Protein AF-X1G148-F1 (afdb_monomer)

Sequence (100 aa):
MQYVDGNRVAGEVNWYIAKMWQELLKGWIPEYINKEQYNSIKLNKDEFYPCLVGWVGICCSYSGKWFGGYAGKVETKGGLRDYQTEAFANVKKQLPKLKG

Foldseek 3Di:
DDDDPDDDDDDDPPPLLVQLLVVVLVVDDDDAADQVNLVVCVVCVVVDDSSNNNCSLAQQADVRHRSNHGQAWDQDPVGIDGSNVVSRVVVVVCSVVDDD

Solvent-accessible surface area (backbone atoms only — not comparable to full-atom values): 6074 Å² total; per-residue (Å²): 136,89,79,82,92,66,92,80,84,91,83,67,87,51,63,34,47,46,38,22,54,57,40,45,74,75,67,54,75,85,77,91,69,54,70,67,57,48,51,51,46,69,73,44,48,89,82,46,61,48,33,57,45,18,41,45,25,22,51,30,10,40,94,54,32,80,66,61,38,82,31,48,78,45,82,48,99,89,43,79,42,50,46,38,64,51,40,49,57,56,50,60,72,46,51,87,78,59,84,130

Organism: NCBI:txid412755

Mean predicted aligned error: 3.42 Å

Secondary structure (DSSP, 8-state):
-----S------S-HHHHHHHHHHHTT--PPP--HHHHHHHHH-GGGS-HHHHHHHHHTTBGGG-TT-SB--EEEETTEEEEHHHHHHHHHHHHGGG---

Nearest PDB structures (foldseek):
  5nhk-assembly1_B  TM=2.279E-01  e=4.541E+00  Francisella tularensis

Structure (mmCIF, N/CA/C/O backbone):
data_AF-X1G148-F1
#
_entry.id   AF-X1G148-F1
#
loop_
_atom_site.group_PDB
_atom_site.id
_atom_site.type_symbol
_atom_site.label_atom_id
_atom_site.label_alt_id
_atom_site.label_comp_id
_atom_site.label_asym_id
_atom_site.label_entity_id
_atom_site.label_seq_id
_atom_site.pdbx_PDB_ins_code
_atom_site.Cartn_x
_atom_site.Cartn_y
_atom_site.Cartn_z
_atom_site.occupancy
_atom_site.B_iso_or_equiv
_atom_site.auth_seq_id
_atom_site.auth_comp_id
_atom_site.auth_asym_id
_atom_site.auth_atom_id
_atom_site.pdbx_PDB_model_num
ATOM 1 N N . MET A 1 1 ? -6.897 14.239 -26.461 1.00 60.00 1 MET A N 1
ATOM 2 C CA . MET A 1 1 ? -6.262 13.571 -25.303 1.00 60.00 1 MET A CA 1
ATOM 3 C C . MET A 1 1 ? -4.941 13.008 -25.801 1.00 60.00 1 MET A C 1
ATOM 5 O O . MET A 1 1 ? -4.962 12.341 -26.824 1.00 60.00 1 MET A O 1
ATOM 9 N N . GLN A 1 2 ? -3.811 13.371 -25.196 1.00 67.31 2 GLN A N 1
ATOM 10 C CA . GLN A 1 2 ? -2.489 12.933 -25.657 1.00 67.31 2 GLN A CA 1
ATOM 11 C C . GLN A 1 2 ? -2.112 11.651 -24.904 1.00 67.31 2 GLN A C 1
ATOM 13 O O . GLN A 1 2 ? -2.172 11.629 -23.674 1.00 67.31 2 GLN A O 1
ATOM 18 N N . TYR A 1 3 ? -1.786 10.582 -25.628 1.00 80.81 3 TYR A N 1
ATOM 19 C CA . TYR A 1 3 ? -1.337 9.319 -25.044 1.00 80.81 3 TYR A CA 1
ATOM 20 C C . TYR A 1 3 ? 0.182 9.210 -25.166 1.00 80.81 3 TYR A C 1
ATOM 22 O O . TYR A 1 3 ? 0.782 9.739 -26.097 1.00 80.81 3 TYR A O 1
ATOM 30 N N . VAL A 1 4 ? 0.809 8.553 -24.191 1.00 81.88 4 VAL A N 1
ATOM 31 C CA . VAL A 1 4 ? 2.221 8.171 -24.287 1.00 81.88 4 VAL A CA 1
ATOM 32 C C . VAL A 1 4 ? 2.277 6.761 -24.856 1.00 81.88 4 VAL A C 1
ATOM 34 O O . VAL A 1 4 ? 1.841 5.835 -24.165 1.00 81.88 4 VAL A O 1
ATOM 37 N N . ASP A 1 5 ? 2.823 6.624 -26.062 1.00 85.56 5 ASP A N 1
ATOM 38 C CA . ASP A 1 5 ? 2.897 5.356 -26.807 1.00 85.56 5 ASP A CA 1
ATOM 39 C C . ASP A 1 5 ? 4.145 4.518 -26.463 1.00 85.56 5 ASP A C 1
ATOM 41 O O . ASP A 1 5 ? 4.247 3.353 -26.840 1.00 85.56 5 ASP A O 1
ATOM 45 N N . GLY A 1 6 ? 5.101 5.099 -25.729 1.00 86.94 6 GLY A N 1
ATOM 46 C CA . GLY A 1 6 ? 6.345 4.445 -25.313 1.00 86.94 6 GLY A CA 1
ATOM 47 C C . GLY A 1 6 ? 6.300 3.790 -23.927 1.00 86.94 6 GLY A C 1
ATOM 48 O O . GLY A 1 6 ? 5.322 3.895 -23.180 1.00 86.94 6 GLY A O 1
ATOM 49 N N . ASN A 1 7 ? 7.414 3.145 -23.561 1.00 88.31 7 ASN A N 1
ATOM 50 C CA . ASN A 1 7 ? 7.611 2.584 -22.223 1.00 88.31 7 ASN A CA 1
ATOM 51 C C . ASN A 1 7 ? 7.482 3.673 -21.149 1.00 88.31 7 ASN A C 1
ATOM 53 O O . ASN A 1 7 ? 8.030 4.767 -21.286 1.00 88.31 7 ASN A O 1
ATOM 57 N N . ARG A 1 8 ? 6.796 3.348 -20.049 1.00 88.62 8 ARG A N 1
ATOM 58 C CA . ARG A 1 8 ? 6.703 4.204 -18.862 1.00 88.62 8 ARG A CA 1
ATOM 59 C C . ARG A 1 8 ? 7.531 3.594 -17.746 1.00 88.62 8 ARG A C 1
ATOM 61 O O . ARG A 1 8 ? 7.402 2.406 -17.467 1.00 88.62 8 ARG A O 1
ATOM 68 N N . VAL A 1 9 ? 8.351 4.419 -17.108 1.00 89.25 9 VAL A N 1
ATOM 69 C CA . VAL A 1 9 ? 9.123 4.028 -15.929 1.00 89.25 9 VAL A CA 1
ATOM 70 C C . VAL A 1 9 ? 8.382 4.541 -14.703 1.00 89.25 9 VAL A C 1
ATOM 72 O O . VAL A 1 9 ? 8.138 5.740 -14.583 1.00 89.25 9 VAL A O 1
ATOM 75 N N . ALA A 1 10 ? 7.985 3.631 -13.816 1.00 88.50 10 ALA A N 1
ATOM 76 C CA . ALA A 1 10 ? 7.426 4.004 -12.525 1.00 88.50 10 ALA A CA 1
ATOM 77 C C . ALA A 1 10 ? 8.566 4.395 -11.575 1.00 88.50 10 ALA A C 1
ATOM 79 O O . ALA A 1 10 ? 9.558 3.676 -11.466 1.00 88.50 10 ALA A O 1
ATOM 80 N N . GLY A 1 11 ? 8.416 5.529 -10.894 1.00 89.75 11 GLY A N 1
ATOM 81 C CA . GLY A 1 11 ? 9.341 6.002 -9.870 1.00 89.75 11 GLY A CA 1
ATOM 82 C C . GLY A 1 11 ? 8.593 6.269 -8.573 1.00 89.75 11 GLY A C 1
ATOM 83 O O . GLY A 1 11 ? 7.470 6.766 -8.597 1.00 89.75 11 GLY A O 1
ATOM 84 N N . GLU A 1 12 ? 9.216 5.931 -7.452 1.00 93.88 12 GLU A N 1
ATOM 85 C CA . GLU A 1 12 ? 8.670 6.140 -6.116 1.00 93.88 12 GLU A CA 1
ATOM 86 C C . GLU A 1 12 ? 9.817 6.513 -5.173 1.00 93.88 12 GLU A C 1
ATOM 88 O O . GLU A 1 12 ? 10.860 5.859 -5.169 1.00 93.88 12 GLU A O 1
ATOM 93 N N . VAL A 1 13 ? 9.634 7.582 -4.398 1.00 96.69 13 VAL A N 1
ATOM 94 C CA . VAL A 1 13 ? 10.654 8.100 -3.470 1.00 96.69 13 VAL A CA 1
ATOM 95 C C . VAL A 1 13 ? 10.583 7.365 -2.136 1.00 96.69 13 VAL A C 1
ATOM 97 O O . VAL A 1 13 ? 11.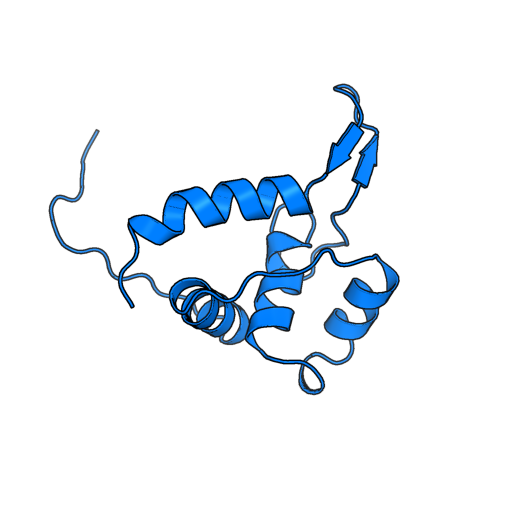596 7.170 -1.465 1.00 96.69 13 VAL A O 1
ATOM 100 N N . ASN A 1 14 ? 9.392 6.923 -1.737 1.00 97.44 14 ASN A N 1
ATOM 101 C CA . ASN A 1 14 ? 9.232 6.153 -0.521 1.00 97.44 14 ASN A CA 1
ATOM 102 C C . ASN A 1 14 ? 9.664 4.699 -0.744 1.00 97.44 14 ASN A C 1
ATOM 104 O O . ASN A 1 14 ? 8.956 3.892 -1.351 1.00 97.44 14 ASN A O 1
ATOM 108 N N . TRP A 1 15 ? 10.816 4.352 -0.177 1.00 97.38 15 TRP A N 1
ATOM 109 C CA . TRP A 1 15 ? 11.414 3.024 -0.285 1.00 97.38 15 TRP A CA 1
ATOM 110 C C . TRP A 1 15 ? 10.465 1.873 0.090 1.00 97.38 15 TRP A C 1
ATOM 112 O O . TRP A 1 15 ? 10.466 0.841 -0.581 1.00 97.38 15 TRP A O 1
ATOM 122 N N . TYR A 1 16 ? 9.608 2.048 1.100 1.00 98.56 16 TYR A N 1
ATOM 123 C CA . TYR A 1 16 ? 8.641 1.023 1.502 1.00 98.56 16 TYR A CA 1
ATOM 124 C C . TYR A 1 16 ? 7.590 0.764 0.415 1.00 98.56 16 TYR A C 1
ATOM 126 O O . TYR A 1 16 ? 7.256 -0.385 0.132 1.00 98.56 16 TYR A O 1
ATOM 134 N N . ILE A 1 17 ? 7.097 1.821 -0.238 1.00 98.00 17 ILE A N 1
ATOM 135 C CA . ILE A 1 17 ? 6.129 1.710 -1.340 1.00 98.00 17 ILE A CA 1
ATOM 136 C C . ILE A 1 17 ? 6.800 1.072 -2.563 1.00 98.00 17 ILE A C 1
ATOM 138 O O . ILE A 1 17 ? 6.218 0.196 -3.203 1.00 98.00 17 ILE A O 1
ATOM 142 N N . ALA A 1 18 ? 8.051 1.434 -2.858 1.00 97.06 18 ALA A N 1
ATOM 143 C CA . ALA A 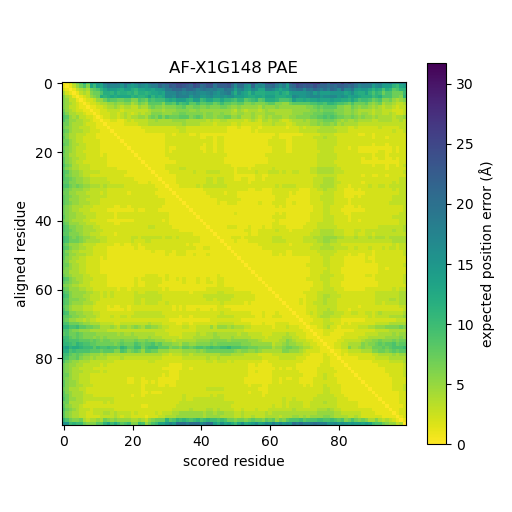1 18 ? 8.816 0.785 -3.921 1.00 97.06 18 ALA A CA 1
ATOM 144 C C . ALA A 1 18 ? 8.981 -0.726 -3.659 1.00 97.06 18 ALA A C 1
ATOM 146 O O . ALA A 1 18 ? 8.751 -1.543 -4.553 1.00 97.06 18 ALA A O 1
ATOM 147 N N . LYS A 1 19 ? 9.311 -1.117 -2.419 1.00 97.75 19 LYS A N 1
ATOM 148 C CA . LYS A 1 19 ? 9.413 -2.528 -2.011 1.00 97.75 19 LYS A CA 1
ATOM 149 C C . LYS A 1 19 ? 8.075 -3.260 -2.064 1.00 97.75 19 LYS A C 1
ATOM 151 O O . LYS A 1 19 ? 8.042 -4.408 -2.493 1.00 97.75 19 LYS A O 1
ATOM 156 N N . MET A 1 20 ? 6.980 -2.597 -1.695 1.00 97.94 20 MET A N 1
ATOM 157 C CA . MET A 1 20 ? 5.625 -3.134 -1.849 1.00 97.94 20 MET A CA 1
ATOM 158 C C . MET A 1 20 ? 5.346 -3.518 -3.306 1.00 97.94 20 MET A C 1
ATOM 160 O O . MET A 1 20 ? 4.947 -4.650 -3.563 1.00 97.94 20 MET A O 1
ATOM 164 N N . TRP A 1 21 ? 5.602 -2.622 -4.265 1.00 97.31 21 TRP A N 1
ATOM 165 C CA . TRP A 1 21 ? 5.395 -2.927 -5.685 1.00 97.31 21 TRP A CA 1
ATOM 166 C C . TRP A 1 21 ? 6.276 -4.075 -6.185 1.00 97.31 21 TRP A C 1
ATOM 168 O O . TRP A 1 21 ? 5.776 -4.945 -6.894 1.00 97.31 21 TRP A O 1
ATOM 178 N N . GLN A 1 22 ? 7.553 -4.116 -5.790 1.00 96.12 22 GLN A N 1
ATOM 179 C CA . GLN A 1 22 ? 8.464 -5.205 -6.166 1.00 96.12 22 GLN A CA 1
ATOM 180 C C . GLN A 1 22 ? 7.944 -6.575 -5.712 1.00 96.12 22 GLN A C 1
ATOM 182 O O . GLN A 1 22 ? 7.956 -7.521 -6.493 1.00 96.12 22 GLN A O 1
ATOM 187 N N . GLU A 1 23 ? 7.464 -6.690 -4.473 1.00 97.69 23 GLU A N 1
ATOM 188 C CA . GLU A 1 23 ? 6.9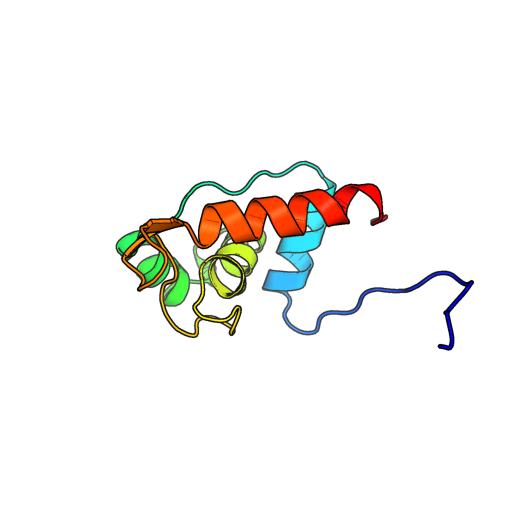51 -7.962 -3.953 1.00 97.69 23 GLU A CA 1
ATOM 189 C C . GLU A 1 23 ? 5.583 -8.327 -4.546 1.00 97.69 23 GLU A C 1
ATOM 191 O O . GLU A 1 23 ? 5.354 -9.490 -4.877 1.00 97.69 23 GLU A O 1
ATOM 196 N N . LEU A 1 24 ? 4.697 -7.350 -4.780 1.00 97.50 24 LEU A N 1
ATOM 197 C CA . LEU A 1 24 ? 3.427 -7.588 -5.480 1.00 97.50 24 LEU A CA 1
ATOM 198 C C . LEU A 1 24 ? 3.647 -8.181 -6.883 1.00 97.50 24 LEU A C 1
ATOM 200 O O . LEU A 1 24 ? 2.918 -9.085 -7.289 1.00 97.50 24 LEU A O 1
ATOM 204 N N . LEU A 1 25 ? 4.664 -7.714 -7.616 1.00 96.44 25 LEU A N 1
ATOM 205 C CA . LEU A 1 25 ? 5.018 -8.259 -8.935 1.00 96.44 25 LEU A CA 1
ATOM 206 C C . LEU A 1 25 ? 5.560 -9.690 -8.866 1.00 96.44 25 LEU A C 1
ATOM 208 O O . LEU A 1 25 ? 5.351 -10.465 -9.796 1.00 96.44 25 LEU A O 1
ATOM 212 N N . LYS A 1 26 ? 6.193 -10.067 -7.750 1.00 96.69 26 LYS A N 1
ATOM 213 C CA . LYS A 1 26 ? 6.646 -11.442 -7.481 1.00 96.69 26 LYS A CA 1
ATOM 214 C C . LYS A 1 26 ? 5.522 -12.372 -7.011 1.00 96.69 26 LYS A C 1
ATOM 216 O O . LYS A 1 26 ? 5.773 -13.546 -6.758 1.00 96.69 26 LYS A O 1
ATOM 221 N N . GLY A 1 27 ? 4.295 -11.867 -6.893 1.00 96.38 27 GLY A N 1
ATOM 222 C CA . GLY A 1 27 ? 3.133 -12.649 -6.476 1.00 96.38 27 GLY A CA 1
ATOM 223 C C . GLY A 1 27 ? 2.858 -12.627 -4.974 1.00 96.38 27 GLY A C 1
ATOM 224 O O . GLY A 1 27 ? 2.036 -13.417 -4.514 1.00 96.38 27 GLY A O 1
ATOM 225 N N . TRP A 1 28 ? 3.492 -11.733 -4.205 1.00 97.88 28 TRP A N 1
ATOM 226 C CA . TRP A 1 28 ? 3.080 -11.496 -2.821 1.00 97.88 28 TRP A CA 1
ATOM 227 C C . TRP A 1 28 ? 1.638 -10.978 -2.776 1.00 97.88 28 TRP A C 1
ATOM 229 O O . TRP A 1 28 ? 1.242 -10.124 -3.574 1.00 97.88 28 TRP A O 1
ATOM 239 N N . ILE A 1 29 ? 0.851 -11.488 -1.829 1.00 97.56 29 ILE A N 1
ATOM 240 C CA . ILE A 1 29 ? -0.541 -11.091 -1.617 1.00 97.56 29 ILE A CA 1
ATOM 241 C C . ILE A 1 29 ? -0.652 -10.528 -0.197 1.00 97.56 29 ILE A C 1
ATOM 243 O O . ILE A 1 29 ? -0.318 -11.237 0.752 1.00 97.56 29 ILE A O 1
ATOM 247 N N . PRO A 1 30 ? -1.108 -9.276 -0.031 1.00 97.06 30 PRO A N 1
ATOM 248 C CA . PRO A 1 30 ? -1.303 -8.700 1.286 1.00 97.06 30 PRO A CA 1
ATOM 249 C C . PRO A 1 30 ? -2.507 -9.324 1.991 1.00 97.06 30 PRO A C 1
ATOM 251 O O . PRO A 1 30 ? -3.550 -9.575 1.383 1.00 97.06 30 PRO A O 1
ATOM 254 N N . GLU A 1 31 ? -2.376 -9.505 3.299 1.00 96.62 31 GLU A N 1
ATOM 255 C CA . GLU A 1 31 ? -3.478 -9.904 4.167 1.00 96.62 31 GLU A CA 1
ATOM 256 C C . GLU A 1 31 ? -4.298 -8.692 4.624 1.00 96.62 31 GLU A C 1
ATOM 258 O O . GLU A 1 31 ? -3.877 -7.537 4.501 1.00 96.62 31 GLU A O 1
ATOM 263 N N . TYR A 1 32 ? -5.487 -8.961 5.164 1.00 97.81 32 TYR A N 1
ATOM 264 C CA . TYR A 1 32 ? -6.303 -7.930 5.792 1.00 97.81 32 TYR A CA 1
ATOM 265 C C . TYR A 1 32 ? -5.646 -7.458 7.095 1.00 97.81 32 TYR A C 1
ATOM 267 O O . TYR A 1 32 ? -5.257 -8.269 7.933 1.00 97.81 32 TYR A O 1
ATOM 275 N N . ILE A 1 33 ? -5.581 -6.143 7.285 1.00 98.38 33 ILE A N 1
ATOM 276 C CA . ILE A 1 33 ? -4.947 -5.497 8.434 1.00 98.38 33 ILE A CA 1
ATOM 277 C C . ILE A 1 33 ? -6.025 -4.891 9.324 1.00 98.38 33 ILE A C 1
ATOM 279 O O . ILE A 1 33 ? -6.827 -4.077 8.873 1.00 98.38 33 ILE A O 1
ATOM 283 N N . ASN A 1 34 ? -6.055 -5.251 10.604 1.00 98.19 34 ASN A N 1
ATOM 284 C CA . ASN A 1 34 ? -6.927 -4.594 11.577 1.00 98.19 34 ASN A CA 1
ATOM 285 C C . ASN A 1 34 ? -6.304 -3.289 12.112 1.00 98.19 34 ASN A C 1
ATOM 287 O O . ASN A 1 34 ? -5.182 -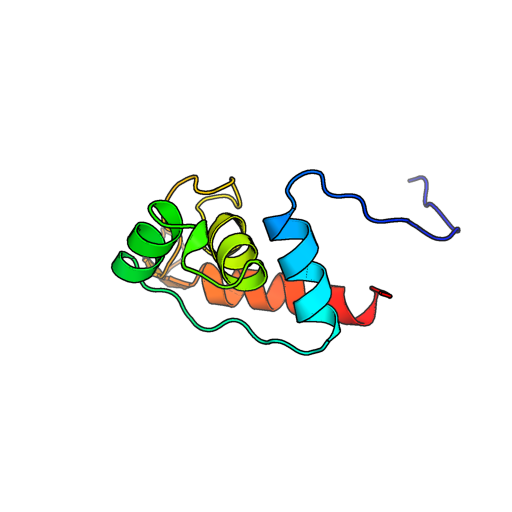2.905 11.769 1.00 98.19 34 ASN A O 1
ATOM 291 N N . LYS A 1 35 ? -7.051 -2.564 12.949 1.00 98.25 35 LYS A N 1
ATOM 292 C CA . LYS A 1 35 ? -6.640 -1.240 13.432 1.00 98.25 35 LYS A CA 1
ATOM 293 C C . LYS A 1 35 ? -5.412 -1.316 14.346 1.00 98.25 35 LYS A C 1
ATOM 295 O O . LYS A 1 35 ? -4.560 -0.430 14.309 1.00 98.25 35 LYS A O 1
ATOM 300 N N . GLU A 1 36 ? -5.314 -2.365 15.150 1.00 98.44 36 GLU A N 1
ATOM 301 C CA . GLU A 1 36 ? -4.224 -2.611 16.090 1.00 98.44 36 GLU A CA 1
ATOM 302 C C . GLU A 1 36 ? -2.921 -2.908 15.335 1.00 98.44 36 GLU A C 1
ATOM 304 O O . GLU A 1 36 ? -1.907 -2.252 15.575 1.00 98.44 36 GLU A O 1
ATOM 309 N N . GLN A 1 37 ? -2.973 -3.808 14.348 1.00 98.56 37 GLN A N 1
ATOM 310 C CA . GLN A 1 37 ? -1.866 -4.116 13.440 1.00 98.56 37 GLN A CA 1
ATOM 311 C C . GLN A 1 37 ? -1.418 -2.871 12.671 1.00 98.56 37 GLN A C 1
ATOM 313 O O . GLN A 1 37 ? -0.225 -2.577 12.622 1.00 98.56 37 GLN A O 1
ATOM 318 N N . TYR A 1 38 ? -2.363 -2.097 12.124 1.00 98.69 38 TYR A N 1
ATOM 319 C CA . TYR A 1 38 ? -2.060 -0.839 11.442 1.00 98.69 38 TYR A CA 1
ATOM 320 C C . TYR A 1 38 ? -1.257 0.111 12.340 1.00 98.69 38 TYR A C 1
ATOM 322 O O . TYR A 1 38 ? -0.253 0.678 11.905 1.00 98.69 38 TYR A O 1
ATOM 330 N N . ASN A 1 39 ? -1.681 0.283 13.596 1.00 98.62 39 ASN A N 1
ATOM 331 C CA . ASN A 1 39 ? -1.000 1.165 14.541 1.00 98.62 39 ASN A CA 1
ATOM 332 C C . ASN A 1 39 ? 0.382 0.630 14.935 1.00 98.62 39 ASN A C 1
ATOM 334 O O . ASN A 1 39 ? 1.328 1.412 14.985 1.00 98.62 39 ASN A O 1
ATOM 338 N N . SER A 1 40 ? 0.516 -0.680 15.152 1.00 98.62 40 SER A N 1
ATOM 339 C CA . SER A 1 40 ? 1.803 -1.316 15.455 1.00 98.62 40 SER A CA 1
ATOM 340 C C . SER A 1 40 ? 2.803 -1.131 14.308 1.00 98.62 40 SER A C 1
ATOM 342 O O . SER A 1 40 ? 3.884 -0.587 14.519 1.00 98.62 40 SER A O 1
ATOM 344 N N . ILE A 1 41 ? 2.400 -1.438 13.072 1.00 98.75 41 ILE A N 1
ATOM 345 C CA . ILE A 1 41 ? 3.231 -1.250 11.872 1.00 98.75 41 ILE A CA 1
ATOM 346 C C . ILE A 1 41 ? 3.552 0.233 11.653 1.00 98.75 41 ILE A C 1
ATOM 348 O O . ILE A 1 41 ? 4.649 0.595 11.226 1.00 98.75 41 ILE A O 1
ATOM 352 N N . LYS A 1 42 ? 2.609 1.135 11.954 1.00 98.44 42 LYS A N 1
ATOM 353 C CA . LYS A 1 42 ? 2.842 2.579 11.867 1.00 98.44 42 LYS A CA 1
ATOM 354 C C . LYS A 1 42 ? 3.915 3.049 12.853 1.00 98.44 42 LYS A C 1
ATOM 356 O O . LYS A 1 42 ? 4.662 3.957 12.488 1.00 98.44 42 LYS A O 1
ATOM 361 N N . LEU A 1 43 ? 3.983 2.494 14.055 1.00 98.38 43 LEU A N 1
ATOM 362 C CA . LEU A 1 43 ? 4.928 2.937 15.082 1.00 98.38 43 LEU A CA 1
ATOM 363 C C . LEU A 1 43 ? 6.300 2.265 14.953 1.00 98.38 43 LEU A C 1
ATOM 365 O O . LEU A 1 43 ? 7.299 2.943 15.166 1.00 98.38 43 LEU A O 1
ATOM 369 N N . ASN A 1 44 ? 6.351 1.012 14.498 1.00 98.19 44 ASN A N 1
ATOM 370 C CA . ASN A 1 44 ? 7.565 0.189 14.526 1.00 98.19 44 ASN A CA 1
ATOM 371 C C . ASN A 1 44 ? 7.964 -0.301 13.120 1.00 98.19 44 ASN A C 1
ATOM 373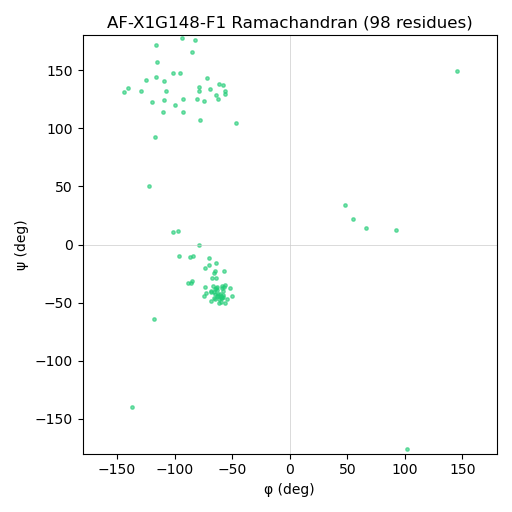 O O . ASN A 1 44 ? 8.109 -1.494 12.881 1.00 98.19 44 ASN A O 1
ATOM 377 N N . LYS A 1 45 ? 8.048 0.597 12.130 1.00 98.06 45 LYS A N 1
ATOM 378 C CA . LYS A 1 45 ? 8.181 0.222 10.699 1.00 98.06 45 LYS A CA 1
ATOM 379 C C . LYS A 1 45 ? 9.380 -0.681 10.402 1.00 98.06 45 LYS A C 1
ATOM 381 O O . LYS A 1 45 ? 9.311 -1.513 9.506 1.00 98.06 45 LYS A O 1
ATOM 386 N N . ASP A 1 46 ? 10.469 -0.470 11.120 1.00 97.62 46 ASP A N 1
ATOM 387 C CA . ASP A 1 46 ? 11.735 -1.188 11.028 1.00 97.62 46 ASP A CA 1
ATOM 388 C C . ASP A 1 46 ? 11.660 -2.635 11.540 1.00 97.62 46 ASP A C 1
ATOM 390 O O . ASP A 1 46 ? 12.488 -3.456 11.152 1.00 97.62 46 ASP A O 1
ATOM 394 N N . GLU A 1 47 ? 10.635 -2.978 12.323 1.00 98.19 47 GLU A N 1
ATOM 395 C CA . GLU A 1 47 ? 10.384 -4.344 12.804 1.00 98.19 47 GLU A CA 1
ATOM 396 C 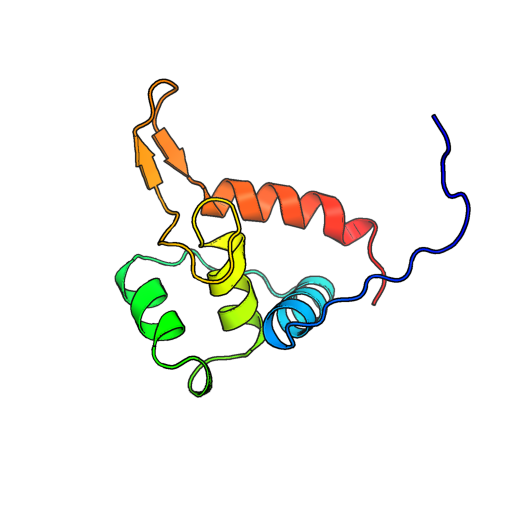C . GLU A 1 47 ? 9.608 -5.209 11.794 1.00 98.19 47 GLU A C 1
ATOM 398 O O . GLU A 1 47 ? 9.487 -6.422 11.975 1.00 98.19 47 GLU A O 1
ATOM 403 N N . PHE A 1 48 ? 9.075 -4.617 10.718 1.00 98.25 48 PHE A N 1
ATOM 404 C CA . PHE A 1 48 ? 8.226 -5.310 9.746 1.00 98.25 48 PHE A CA 1
ATOM 405 C C . PHE A 1 48 ? 8.858 -5.387 8.357 1.00 98.25 48 PHE A C 1
ATOM 407 O O . PHE A 1 48 ? 9.670 -4.555 7.949 1.00 98.25 48 PHE A O 1
ATOM 414 N N . TYR A 1 49 ? 8.413 -6.372 7.570 1.00 98.12 49 TYR A N 1
ATOM 415 C CA . TYR A 1 49 ? 8.818 -6.484 6.173 1.00 98.12 49 TYR A CA 1
ATOM 416 C C . TYR A 1 49 ? 8.484 -5.198 5.396 1.00 98.12 49 TYR A C 1
ATOM 418 O O . TYR A 1 49 ? 7.343 -4.728 5.446 1.00 98.12 49 TYR A O 1
ATOM 426 N N . PRO A 1 50 ? 9.423 -4.642 4.609 1.00 98.56 50 PRO A N 1
ATOM 427 C CA . PRO A 1 50 ? 9.219 -3.349 3.960 1.00 98.56 50 PRO A CA 1
ATOM 428 C C . PRO A 1 50 ? 8.003 -3.280 3.029 1.00 98.56 50 PRO A C 1
ATOM 430 O O . PRO A 1 50 ? 7.328 -2.253 2.968 1.00 98.56 50 PRO A O 1
ATOM 433 N N . CYS A 1 51 ? 7.699 -4.375 2.323 1.00 98.50 51 CYS A N 1
ATOM 434 C CA . CYS A 1 51 ? 6.522 -4.469 1.462 1.00 98.50 51 CYS A CA 1
ATOM 435 C C . CYS A 1 51 ? 5.211 -4.355 2.251 1.00 98.50 51 CYS A C 1
ATOM 437 O O . CYS A 1 51 ? 4.297 -3.656 1.813 1.00 98.50 51 CYS A O 1
ATOM 439 N N . LEU A 1 52 ? 5.149 -4.965 3.441 1.00 98.75 52 LEU A N 1
ATOM 440 C CA . LEU A 1 52 ? 4.010 -4.864 4.347 1.00 98.75 52 LEU A CA 1
ATOM 441 C C . LEU A 1 52 ? 3.844 -3.425 4.842 1.00 98.75 52 LEU A C 1
ATOM 443 O O . LEU A 1 52 ? 2.747 -2.880 4.770 1.00 98.75 52 LEU A O 1
ATOM 447 N N . VAL A 1 53 ? 4.928 -2.774 5.272 1.00 98.81 53 VAL A N 1
ATOM 448 C CA . VAL A 1 53 ? 4.894 -1.364 5.702 1.00 98.81 53 VAL A CA 1
ATOM 449 C C . VAL A 1 53 ? 4.388 -0.459 4.578 1.00 98.81 53 VAL A C 1
ATOM 451 O O . VAL A 1 53 ? 3.560 0.417 4.825 1.00 98.81 53 VAL A O 1
ATOM 454 N N . GLY A 1 54 ? 4.851 -0.677 3.342 1.00 98.62 54 GLY A N 1
ATOM 455 C CA . GLY A 1 54 ? 4.386 0.056 2.165 1.00 98.62 54 GLY A CA 1
ATOM 456 C C . GLY A 1 54 ? 2.891 -0.140 1.909 1.00 98.62 54 GLY A C 1
ATOM 457 O O . GLY A 1 54 ? 2.161 0.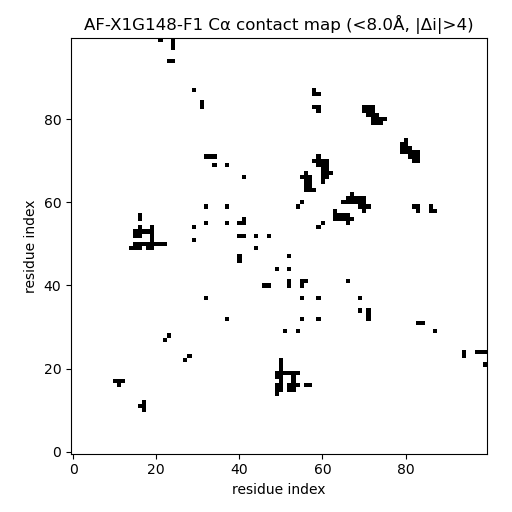839 1.739 1.00 98.62 54 GLY A O 1
ATOM 458 N N . TRP A 1 55 ? 2.428 -1.392 1.968 1.00 98.62 55 TRP A N 1
ATOM 459 C CA . TRP A 1 55 ? 1.017 -1.747 1.811 1.00 98.62 55 TRP A CA 1
ATOM 460 C C . TRP A 1 55 ? 0.134 -1.086 2.868 1.00 98.62 55 TRP A C 1
ATOM 462 O O . TRP A 1 55 ? -0.856 -0.431 2.540 1.00 98.62 55 TRP A O 1
ATOM 472 N N . VAL A 1 56 ? 0.511 -1.194 4.142 1.00 98.75 56 VAL A N 1
ATOM 473 C CA . VAL A 1 56 ? -0.245 -0.596 5.250 1.00 98.75 56 VAL A CA 1
ATOM 474 C C . VAL A 1 56 ? -0.236 0.929 5.159 1.00 98.75 56 VAL A C 1
ATOM 476 O O . VAL A 1 56 ? -1.271 1.584 5.322 1.00 98.75 56 VAL A O 1
ATOM 479 N N . GLY A 1 57 ? 0.923 1.503 4.842 1.00 98.44 57 GLY A N 1
ATOM 480 C CA . GLY A 1 57 ? 1.118 2.942 4.765 1.00 98.44 57 GLY A CA 1
ATOM 481 C C . GLY A 1 57 ? 0.317 3.622 3.658 1.00 98.44 57 GLY A C 1
ATOM 482 O O . GLY A 1 57 ? 0.044 4.808 3.787 1.00 98.44 57 GLY A O 1
ATOM 483 N N . ILE A 1 58 ? -0.105 2.908 2.611 1.00 98.25 58 ILE A N 1
ATOM 484 C CA . ILE A 1 58 ? -0.916 3.474 1.521 1.00 98.25 58 ILE A CA 1
ATOM 485 C C . ILE A 1 58 ? -2.280 2.794 1.431 1.00 98.25 58 ILE A C 1
ATOM 487 O O . ILE A 1 58 ? -3.303 3.430 1.667 1.00 98.25 58 ILE A O 1
ATOM 491 N N . CYS A 1 59 ? -2.321 1.501 1.124 1.00 98.31 59 CYS A N 1
ATOM 492 C CA . CYS A 1 59 ? -3.552 0.780 0.801 1.00 98.31 59 CYS A CA 1
ATOM 493 C C . CYS A 1 59 ? -4.445 0.492 2.017 1.00 98.31 59 CYS A C 1
ATOM 495 O O . CYS A 1 59 ? -5.644 0.295 1.847 1.00 98.31 59 CYS A O 1
ATOM 497 N N . CYS A 1 60 ? -3.891 0.523 3.233 1.00 98.50 60 CYS A N 1
ATOM 498 C CA . CYS A 1 60 ? -4.667 0.464 4.480 1.00 98.50 60 CYS A CA 1
ATOM 499 C C . CYS A 1 60 ? -4.836 1.845 5.135 1.00 98.50 60 CYS A C 1
ATOM 501 O O . CYS A 1 60 ? -5.271 1.933 6.286 1.00 98.50 60 CYS A O 1
ATOM 503 N N . SER A 1 61 ? -4.474 2.922 4.428 1.00 98.31 61 SER A N 1
ATOM 504 C CA . SER A 1 61 ? -4.527 4.290 4.936 1.00 98.31 61 SER A CA 1
ATOM 505 C C . SER A 1 61 ? -5.631 5.116 4.274 1.00 98.31 61 SER A C 1
ATOM 507 O O . SER A 1 61 ? -5.871 5.037 3.070 1.00 98.31 61 SER A O 1
ATOM 509 N N . TYR A 1 62 ? -6.303 5.952 5.065 1.00 96.12 62 TYR A N 1
ATOM 510 C CA . TYR A 1 62 ? -7.397 6.809 4.625 1.00 96.12 62 TYR A CA 1
ATOM 511 C C . TYR A 1 62 ? -6.948 7.710 3.471 1.00 96.12 62 TYR A C 1
ATOM 513 O O . TYR A 1 62 ? -5.897 8.356 3.532 1.00 96.12 62 TYR A O 1
ATOM 521 N N . SER A 1 63 ? -7.745 7.718 2.401 1.00 94.94 63 SER A N 1
ATOM 522 C CA . SER A 1 63 ? -7.454 8.409 1.138 1.00 94.94 63 SER A CA 1
ATOM 523 C C . SER A 1 63 ? -6.110 8.040 0.490 1.00 94.94 63 SER A C 1
ATOM 525 O O . SER A 1 63 ? -5.570 8.834 -0.275 1.00 94.94 63 SER A O 1
ATOM 527 N N . GLY A 1 64 ? -5.535 6.873 0.804 1.00 95.69 64 GLY A N 1
ATOM 528 C CA . GLY A 1 64 ? -4.236 6.457 0.269 1.00 95.69 64 GLY A CA 1
ATOM 529 C C . GLY A 1 64 ? -3.06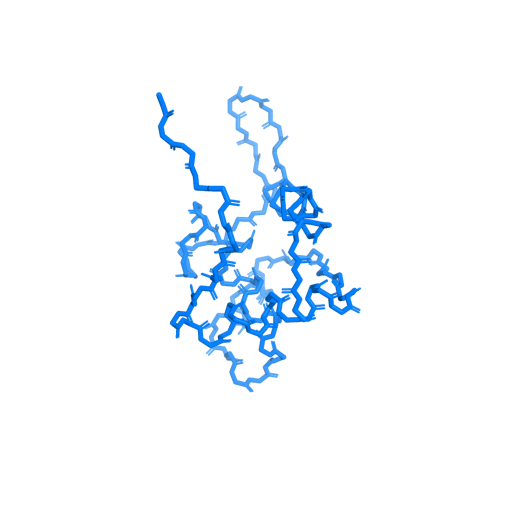2 7.320 0.742 1.00 95.69 64 GLY A C 1
ATOM 530 O O . GLY A 1 64 ? -1.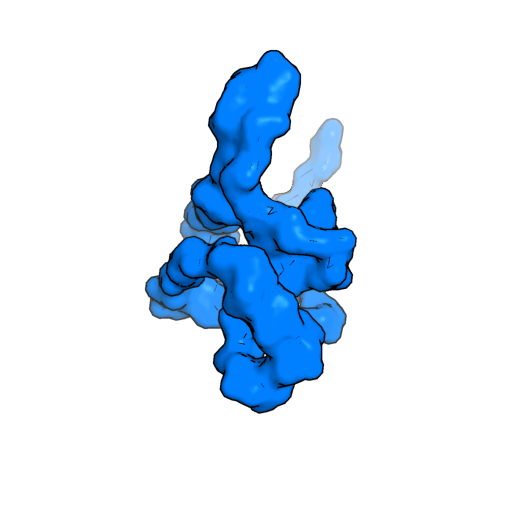985 7.275 0.153 1.00 95.69 64 GLY A O 1
ATOM 531 N N . LYS A 1 65 ? -3.252 8.147 1.777 1.00 97.44 65 LYS A N 1
ATOM 532 C CA . LYS A 1 65 ? -2.205 9.031 2.297 1.00 97.44 65 LYS A CA 1
ATOM 533 C C . LYS A 1 65 ? -1.254 8.235 3.178 1.00 97.44 65 LYS A C 1
ATOM 535 O O . LYS A 1 65 ? -1.725 7.540 4.070 1.00 97.44 65 LYS A O 1
ATOM 540 N N . TRP A 1 66 ? 0.056 8.440 3.012 1.00 98.25 66 TRP A N 1
ATOM 541 C CA . TRP A 1 66 ? 1.090 7.795 3.829 1.00 98.25 66 TRP A CA 1
ATOM 542 C C . TRP A 1 66 ? 0.775 7.853 5.333 1.00 98.25 66 TRP A C 1
ATOM 544 O O . TRP A 1 66 ? 0.871 8.913 5.957 1.00 98.25 66 TRP A O 1
ATOM 554 N N . PHE A 1 67 ? 0.349 6.720 5.898 1.00 98.31 67 PHE A N 1
ATOM 555 C CA . PHE A 1 67 ? -0.098 6.561 7.285 1.00 98.31 67 PHE A CA 1
ATOM 556 C C . PHE A 1 67 ? -1.118 7.618 7.772 1.00 98.31 67 PHE A C 1
ATOM 558 O O . PHE A 1 67 ? -1.128 7.994 8.956 1.00 98.31 67 PHE A O 1
ATOM 565 N N . GLY A 1 68 ? -1.994 8.084 6.875 1.00 97.31 68 GLY A N 1
ATOM 566 C CA . GLY A 1 68 ? -2.952 9.176 7.092 1.00 97.31 68 GLY A CA 1
ATOM 567 C C . GLY A 1 68 ? -4.110 8.871 8.049 1.00 97.31 68 GLY A C 1
ATOM 568 O O . GLY A 1 68 ? -4.807 9.788 8.469 1.00 97.31 68 GLY A O 1
ATOM 569 N N . GLY A 1 69 ? -4.294 7.607 8.424 1.00 97.56 69 GLY A N 1
ATOM 570 C CA . GLY A 1 69 ? -5.359 7.127 9.308 1.00 97.56 69 GLY A CA 1
ATOM 571 C C . GLY A 1 69 ? -5.805 5.742 8.861 1.00 97.56 69 GLY A C 1
ATOM 572 O O . GLY A 1 69 ? -5.707 5.444 7.683 1.00 97.56 69 GLY A O 1
ATOM 573 N N . TYR A 1 70 ? -6.262 4.883 9.766 1.00 98.25 70 TYR A N 1
ATOM 574 C CA . TYR A 1 70 ? -6.670 3.525 9.396 1.00 98.25 70 TYR A CA 1
ATOM 575 C C . TYR A 1 70 ? -7.883 3.535 8.449 1.00 98.25 70 TYR A C 1
ATOM 577 O O . TYR A 1 70 ? -8.907 4.146 8.761 1.00 98.25 70 TYR A O 1
ATOM 585 N N . ALA A 1 71 ? -7.776 2.831 7.322 1.00 97.19 71 ALA A N 1
ATOM 586 C CA . ALA A 1 71 ? -8.879 2.528 6.419 1.00 97.19 71 ALA A CA 1
ATOM 587 C C . ALA A 1 71 ? -9.198 1.031 6.496 1.00 97.19 71 ALA A C 1
ATOM 589 O O . ALA A 1 71 ? -8.389 0.186 6.121 1.00 97.19 71 ALA A O 1
ATOM 590 N N . GLY A 1 72 ? -10.387 0.706 6.996 1.00 94.75 72 GLY A N 1
ATOM 591 C CA . GLY A 1 72 ? -10.880 -0.665 7.115 1.00 94.75 72 GLY A CA 1
ATOM 592 C C . GLY A 1 72 ? -12.336 -0.751 6.683 1.00 94.75 72 GLY A C 1
ATOM 593 O O . GLY A 1 72 ? -12.746 -0.083 5.734 1.00 94.75 72 GLY A O 1
ATOM 594 N N . LYS A 1 73 ? -13.132 -1.538 7.405 1.00 96.75 73 LYS A N 1
ATOM 595 C CA . LYS A 1 73 ? -14.576 -1.626 7.181 1.00 96.75 73 LYS A CA 1
ATOM 596 C C . LYS A 1 73 ? -15.309 -0.455 7.834 1.00 96.75 73 LYS A C 1
ATOM 598 O O . LYS A 1 73 ? -15.128 -0.215 9.026 1.00 96.75 73 LYS A O 1
ATOM 603 N N . VAL A 1 74 ? -16.108 0.278 7.060 1.00 94.62 74 VAL A N 1
ATOM 604 C CA . VAL A 1 74 ? -16.835 1.472 7.521 1.00 94.62 74 VAL A CA 1
ATOM 605 C C . VAL A 1 74 ? -18.231 1.506 6.908 1.00 94.62 74 VAL A C 1
ATOM 607 O O . VAL A 1 74 ? -18.382 1.317 5.701 1.00 94.62 74 VAL A O 1
ATOM 610 N N . GLU A 1 75 ? -19.241 1.793 7.729 1.00 96.19 75 GLU A N 1
ATOM 611 C CA . GLU A 1 75 ? -20.593 2.089 7.253 1.00 96.19 75 GLU A CA 1
ATOM 612 C C . GLU A 1 75 ? -20.620 3.493 6.640 1.00 96.19 75 GLU A C 1
ATOM 614 O O . GLU A 1 75 ? -20.245 4.480 7.279 1.00 96.19 75 GLU A O 1
ATOM 619 N N . THR A 1 76 ? -21.038 3.597 5.384 1.00 92.56 76 THR A N 1
ATOM 620 C CA . THR A 1 76 ? -21.155 4.875 4.676 1.00 92.56 76 THR A CA 1
ATOM 621 C C . THR A 1 76 ? -22.608 5.149 4.315 1.00 92.56 76 THR A C 1
ATOM 623 O O . THR A 1 76 ? -23.459 4.271 4.403 1.00 92.56 76 THR A O 1
ATOM 626 N N . LYS A 1 77 ? -22.911 6.353 3.814 1.00 94.00 77 LYS A N 1
ATOM 627 C CA . LYS A 1 77 ? -24.245 6.644 3.258 1.00 94.00 77 LYS A CA 1
ATOM 628 C C . LYS A 1 77 ? -24.643 5.695 2.113 1.00 94.00 77 LYS A C 1
ATOM 630 O O . LYS A 1 77 ? -25.827 5.560 1.839 1.00 94.00 77 LYS A O 1
ATOM 635 N N . GLY A 1 78 ? -23.666 5.077 1.442 1.00 92.56 78 GLY A N 1
ATOM 636 C CA . GLY A 1 78 ? -23.875 4.090 0.380 1.00 92.56 78 GLY A CA 1
ATOM 637 C C . GLY A 1 78 ? -23.800 2.633 0.849 1.00 92.56 78 GLY A C 1
ATOM 638 O O . GLY A 1 78 ? -23.711 1.752 0.001 1.00 92.56 78 GLY A O 1
ATOM 639 N N . GLY A 1 79 ? -23.795 2.381 2.162 1.00 95.50 79 GLY A N 1
ATOM 640 C CA . GLY A 1 79 ? -23.660 1.053 2.760 1.00 95.50 79 GLY A CA 1
ATOM 641 C C . GLY A 1 79 ? -22.256 0.750 3.291 1.00 95.50 79 GLY A C 1
ATOM 642 O O . GLY A 1 79 ? -21.349 1.597 3.255 1.00 95.50 79 GLY A O 1
ATOM 643 N N . LEU A 1 80 ? -22.082 -0.483 3.770 1.00 96.56 80 LEU A N 1
ATOM 644 C CA . LEU A 1 80 ? -20.815 -1.016 4.261 1.00 96.56 80 LEU A CA 1
ATOM 645 C C . LEU A 1 80 ? -19.762 -1.056 3.148 1.00 96.56 80 LEU A C 1
ATOM 647 O O . LEU A 1 80 ? -19.953 -1.686 2.107 1.00 96.56 80 LEU A O 1
ATOM 651 N N . ARG A 1 81 ? -18.611 -0.434 3.401 1.00 96.00 81 ARG A N 1
ATOM 652 C CA . ARG A 1 81 ? -17.441 -0.482 2.520 1.00 96.00 81 ARG A CA 1
ATOM 653 C C . ARG A 1 81 ? -16.271 -1.165 3.196 1.00 96.00 81 ARG A C 1
ATOM 655 O O . ARG A 1 81 ? -16.050 -0.964 4.386 1.00 96.00 81 ARG A O 1
ATOM 662 N N . ASP A 1 82 ? -15.495 -1.909 2.415 1.00 97.12 82 ASP A N 1
ATOM 663 C CA . ASP A 1 82 ? -14.217 -2.496 2.818 1.00 97.12 82 ASP A CA 1
ATOM 664 C C . ASP A 1 82 ? -13.092 -1.899 1.964 1.00 97.12 82 ASP A C 1
ATOM 666 O O . ASP A 1 82 ? -12.790 -2.374 0.866 1.00 97.12 82 ASP A O 1
ATOM 670 N N . TYR A 1 83 ? -12.481 -0.829 2.474 1.00 97.12 83 TYR A N 1
ATOM 671 C CA . TYR A 1 83 ? -11.487 -0.062 1.724 1.00 97.12 83 TYR A CA 1
ATOM 672 C C . TYR A 1 83 ? -10.224 -0.860 1.380 1.00 97.12 83 TYR A C 1
ATOM 674 O O . TYR A 1 83 ? -9.606 -0.591 0.351 1.00 97.12 83 TYR A O 1
ATOM 682 N N . GLN A 1 84 ? -9.842 -1.849 2.193 1.00 97.94 84 GLN A N 1
ATOM 683 C CA . GLN A 1 84 ? -8.648 -2.660 1.927 1.00 97.94 84 GLN A CA 1
ATOM 684 C C . GLN A 1 84 ? -8.900 -3.650 0.796 1.00 97.94 84 GLN A C 1
ATOM 686 O O . GLN A 1 84 ? -8.090 -3.754 -0.128 1.00 97.94 84 GLN A O 1
ATOM 691 N N . THR A 1 85 ? -10.054 -4.322 0.823 1.00 97.56 85 THR A N 1
ATOM 692 C CA . THR A 1 85 ? -10.468 -5.219 -0.261 1.00 97.56 85 THR A CA 1
ATOM 693 C C . THR A 1 85 ? -10.590 -4.457 -1.584 1.00 97.56 85 THR A C 1
ATOM 695 O O . THR A 1 85 ? -10.102 -4.913 -2.621 1.00 97.56 85 THR A O 1
ATOM 698 N N . GLU A 1 86 ? -11.175 -3.259 -1.560 1.00 97.19 86 GLU A N 1
ATOM 699 C CA . GLU A 1 86 ? -11.259 -2.382 -2.731 1.00 97.19 86 GLU A CA 1
ATOM 700 C C . GLU A 1 86 ? -9.877 -1.930 -3.234 1.00 97.19 86 GLU A C 1
ATOM 702 O O . GLU A 1 86 ? -9.614 -1.969 -4.441 1.00 97.19 86 GLU A O 1
ATOM 707 N N . ALA A 1 87 ? -8.974 -1.529 -2.331 1.00 97.69 87 ALA A N 1
ATOM 708 C CA . ALA A 1 87 ? -7.609 -1.138 -2.677 1.00 97.69 87 ALA A CA 1
ATOM 709 C C . ALA A 1 87 ? -6.856 -2.292 -3.354 1.00 97.69 87 ALA A C 1
ATOM 711 O O . ALA A 1 87 ? -6.264 -2.101 -4.420 1.00 97.69 87 ALA A O 1
ATOM 712 N N . PHE A 1 88 ? -6.949 -3.506 -2.801 1.00 97.94 88 PHE A N 1
ATOM 713 C CA . PHE A 1 88 ? -6.359 -4.698 -3.406 1.00 97.94 88 PHE A CA 1
ATOM 714 C C . PHE A 1 88 ? -6.958 -5.016 -4.772 1.00 97.94 88 PHE A C 1
ATOM 716 O O . PHE A 1 88 ? -6.210 -5.243 -5.722 1.00 97.94 88 PHE A O 1
ATOM 723 N N . ALA A 1 89 ? -8.281 -4.952 -4.925 1.00 97.94 89 ALA A N 1
ATOM 724 C CA . ALA A 1 89 ? -8.923 -5.160 -6.220 1.00 97.94 89 ALA A CA 1
ATOM 725 C C . ALA A 1 89 ? -8.429 -4.158 -7.282 1.00 97.94 89 ALA A C 1
ATOM 727 O O . ALA A 1 89 ? -8.237 -4.527 -8.444 1.00 97.94 89 ALA A O 1
ATOM 728 N N . ASN A 1 90 ? -8.185 -2.903 -6.897 1.00 96.94 90 ASN A N 1
ATOM 729 C CA . ASN A 1 90 ? -7.668 -1.868 -7.794 1.00 96.94 90 ASN A CA 1
ATOM 730 C C . ASN A 1 90 ? -6.191 -2.066 -8.152 1.00 96.94 90 ASN A C 1
ATOM 732 O O . ASN A 1 90 ? -5.820 -1.909 -9.317 1.00 96.94 90 ASN A O 1
ATOM 736 N N . VAL A 1 91 ? -5.349 -2.434 -7.185 1.00 97.00 91 VAL A N 1
ATOM 737 C CA . VAL A 1 91 ? -3.931 -2.748 -7.425 1.00 97.00 91 VAL A CA 1
ATOM 738 C C . VAL A 1 91 ? -3.802 -3.996 -8.296 1.00 97.00 91 VAL A C 1
ATOM 740 O O . VAL A 1 91 ? -3.100 -3.972 -9.306 1.00 97.00 91 VAL A O 1
ATOM 743 N N . LYS A 1 92 ? -4.560 -5.056 -7.997 1.00 97.06 92 LYS A N 1
ATOM 744 C CA . LYS A 1 92 ? -4.544 -6.324 -8.739 1.00 97.06 92 LYS A CA 1
ATOM 745 C C . LYS A 1 92 ? -4.848 -6.150 -10.229 1.00 97.06 92 LYS A C 1
ATOM 747 O O . LYS A 1 92 ? -4.239 -6.821 -11.052 1.00 97.06 92 LYS A O 1
ATOM 752 N N . LYS A 1 93 ? -5.742 -5.226 -10.599 1.00 97.19 93 LYS A N 1
ATOM 753 C CA . LYS A 1 93 ? -6.039 -4.896 -12.010 1.00 97.19 93 LYS A CA 1
ATOM 754 C C . LYS A 1 93 ? -4.856 -4.259 -12.750 1.00 97.19 93 LYS A C 1
ATOM 756 O O . LYS A 1 93 ? -4.814 -4.307 -13.978 1.00 97.19 93 LYS A O 1
ATOM 761 N N . GLN A 1 94 ? -3.931 -3.632 -12.025 1.00 93.88 94 GLN A N 1
ATOM 762 C CA . GLN A 1 94 ? -2.763 -2.959 -12.593 1.00 93.88 94 GLN A CA 1
ATOM 763 C C . GLN A 1 94 ? -1.575 -3.907 -12.761 1.00 93.88 94 GLN A C 1
ATOM 765 O O . GLN A 1 94 ? -0.849 -3.768 -13.742 1.00 93.88 94 GLN A O 1
ATOM 770 N N . LEU A 1 95 ? -1.414 -4.893 -11.869 1.00 95.56 95 LEU A N 1
ATOM 771 C CA . LEU A 1 95 ? -0.262 -5.807 -11.864 1.00 95.56 95 LEU A CA 1
ATOM 772 C C . LEU A 1 95 ? 0.042 -6.455 -13.231 1.00 95.56 95 LEU A C 1
ATOM 774 O O . LEU A 1 95 ? 1.200 -6.399 -13.631 1.00 95.56 95 LEU A O 1
ATOM 778 N N . PRO A 1 96 ? -0.933 -6.963 -14.019 1.00 95.00 96 PRO A N 1
ATOM 779 C CA . PRO A 1 96 ? -0.637 -7.586 -15.317 1.00 95.00 96 PRO A CA 1
ATOM 780 C C . PRO A 1 96 ? -0.045 -6.635 -16.367 1.00 95.00 96 PRO A C 1
ATOM 782 O O . PRO A 1 96 ? 0.458 -7.083 -17.394 1.00 95.00 96 PRO A O 1
ATOM 785 N N . LYS A 1 97 ? -0.156 -5.319 -16.154 1.00 92.06 97 LYS A N 1
ATOM 786 C CA . LYS A 1 97 ? 0.359 -4.282 -17.063 1.00 92.06 97 LYS A CA 1
ATOM 787 C C . LYS A 1 97 ? 1.734 -3.767 -16.644 1.00 92.06 97 LYS A C 1
ATOM 789 O O . LYS A 1 97 ? 2.341 -2.997 -17.385 1.00 92.06 97 LYS A O 1
ATOM 794 N N . LEU A 1 98 ? 2.193 -4.146 -15.457 1.00 92.25 98 LEU A N 1
ATOM 795 C CA . LEU A 1 98 ? 3.479 -3.756 -14.911 1.00 92.25 98 LEU A CA 1
ATOM 796 C C . LEU A 1 98 ? 4.513 -4.841 -15.215 1.00 92.25 98 LEU A C 1
ATOM 798 O O . LEU A 1 98 ? 4.199 -6.026 -15.294 1.00 92.25 98 LEU A O 1
ATOM 802 N N . LYS A 1 99 ? 5.758 -4.412 -15.402 1.00 86.06 99 LYS A N 1
ATOM 803 C CA . LYS A 1 99 ? 6.920 -5.281 -15.593 1.00 86.06 99 LYS A CA 1
ATOM 804 C C . LYS A 1 99 ? 7.985 -4.821 -14.605 1.00 86.06 99 LYS A C 1
ATOM 806 O O . LYS A 1 99 ? 8.221 -3.615 -14.518 1.00 86.06 99 LYS A O 1
ATOM 811 N N . GLY A 1 100 ? 8.593 -5.747 -13.875 1.00 72.94 100 GLY A N 1
ATOM 812 C CA . GLY A 1 100 ? 9.637 -5.476 -12.888 1.00 72.94 100 GLY A CA 1
ATOM 813 C C . GLY A 1 100 ? 10.391 -6.732 -12.509 1.00 72.94 100 GLY A C 1
ATOM 814 O O . GLY A 1 100 ? 9.954 -7.821 -12.945 1.00 72.94 100 GLY A O 1
#

Radius of gyration: 14.7 Å; Cα contacts (8 Å, |Δi|>4): 115; chains: 1; bounding box: 36×26×43 Å

pLDDT: mean 95.18, std 6.24, range [60.0, 98.81]